Protein AF-U2FAZ0-F1 (afdb_monomer)

Foldseek 3Di:
DVVVLVPDPQFPCVVPVCLVVVLLVVLQPDDPDDPVVCVVDPPDGCSVVSVVCSVVDPSVVVVRVVGGPDPVDDPCVVVVVVPPPD

Secondary structure (DSSP, 8-state):
-HHHHHT-TTB--TT-HHHHHHHHHHHHTS----HHHHHHSTT---HHHHHHHHHT-HHHHHHHHHHBS-TT--HHHHTTGGGS--

Mean predicted aligned error: 10.46 Å

Solvent-accessible surface area (backbone atoms only — not comparable to full-atom values): 5466 Å² total; per-residue (Å²): 116,73,66,60,60,67,69,35,98,50,43,58,51,86,84,49,71,57,59,63,55,52,53,52,51,56,42,65,68,53,88,77,86,44,76,70,58,47,74,78,37,79,85,73,76,63,58,69,59,35,49,53,52,45,73,73,29,68,67,48,52,56,50,49,64,74,35,36,83,51,83,90,64,46,74,71,63,68,63,51,68,74,74,74,81,123

Structure (mmCIF, N/CA/C/O backbone):
data_AF-U2FAZ0-F1
#
_entry.id   AF-U2FAZ0-F1
#
loop_
_atom_site.group_PDB
_atom_site.id
_atom_site.type_symbol
_atom_site.label_atom_id
_atom_site.label_alt_id
_atom_site.label_comp_id
_atom_site.label_asym_id
_atom_site.label_entity_id
_atom_site.label_seq_id
_atom_site.pdbx_PDB_ins_code
_atom_site.Cartn_x
_atom_site.Cartn_y
_atom_site.Cartn_z
_atom_site.occupancy
_atom_site.B_iso_or_equiv
_atom_site.auth_seq_id
_atom_site.auth_comp_id
_atom_site.auth_asym_id
_atom_site.auth_atom_id
_atom_site.pdbx_PDB_model_num
ATOM 1 N N . MET A 1 1 ? 14.287 1.903 4.875 1.00 44.09 1 MET A N 1
ATOM 2 C CA . MET A 1 1 ? 13.815 0.987 3.807 1.00 44.09 1 MET A CA 1
ATOM 3 C C . MET A 1 1 ? 13.536 1.721 2.490 1.00 44.09 1 MET A C 1
ATOM 5 O O . MET A 1 1 ? 14.018 1.286 1.456 1.00 44.09 1 MET A O 1
ATOM 9 N N . THR A 1 2 ? 12.814 2.848 2.505 1.00 44.62 2 THR A N 1
ATOM 10 C CA . THR A 1 2 ? 12.437 3.634 1.307 1.00 44.62 2 THR A CA 1
ATOM 11 C C . THR A 1 2 ? 13.616 4.280 0.572 1.00 44.62 2 THR A C 1
ATOM 13 O O . THR A 1 2 ? 13.570 4.431 -0.646 1.00 44.62 2 THR A O 1
ATOM 16 N N . SER A 1 3 ? 14.686 4.631 1.291 1.00 42.91 3 SER A N 1
ATOM 17 C CA . SER A 1 3 ? 15.910 5.185 0.698 1.00 42.91 3 SER A CA 1
ATOM 18 C C . SER A 1 3 ? 16.614 4.194 -0.230 1.00 42.91 3 SER A C 1
ATOM 20 O O . SER A 1 3 ? 17.094 4.599 -1.278 1.00 42.91 3 SER A O 1
ATOM 22 N N . TYR A 1 4 ? 16.604 2.899 0.100 1.00 45.41 4 TYR A N 1
ATOM 23 C CA . TYR A 1 4 ? 17.332 1.876 -0.657 1.00 45.41 4 TYR A CA 1
ATOM 24 C C . TYR A 1 4 ? 16.710 1.591 -2.031 1.00 45.41 4 TYR A C 1
ATOM 26 O O . TYR A 1 4 ? 17.423 1.392 -3.009 1.00 45.41 4 TYR A O 1
ATOM 34 N N . VAL A 1 5 ? 15.374 1.629 -2.126 1.00 56.47 5 VAL A N 1
ATOM 35 C CA . VAL A 1 5 ? 14.666 1.524 -3.414 1.00 56.47 5 VAL A CA 1
ATOM 36 C C . VAL A 1 5 ? 14.955 2.748 -4.282 1.00 56.47 5 VAL A C 1
ATOM 38 O O . VAL A 1 5 ? 15.187 2.605 -5.478 1.00 56.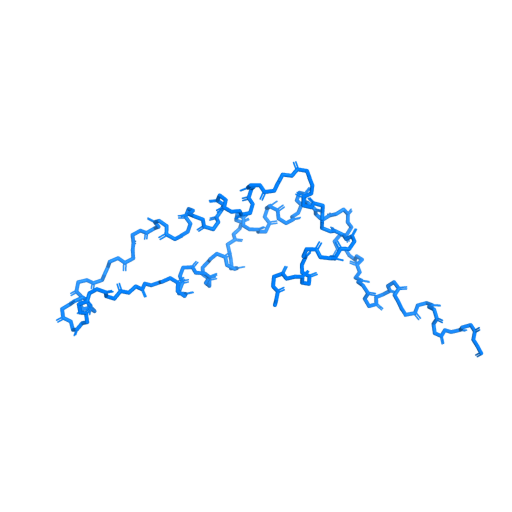47 5 VAL A O 1
ATOM 41 N N . ARG A 1 6 ? 15.003 3.942 -3.672 1.00 49.62 6 ARG A N 1
ATOM 42 C CA . ARG A 1 6 ? 15.289 5.203 -4.370 1.00 49.62 6 ARG A CA 1
ATOM 43 C C . ARG A 1 6 ? 16.712 5.263 -4.934 1.00 49.62 6 ARG A C 1
ATOM 45 O O . ARG A 1 6 ? 16.914 5.885 -5.964 1.00 49.62 6 ARG A O 1
ATOM 52 N N . THR A 1 7 ? 17.683 4.632 -4.278 1.00 48.41 7 THR A N 1
ATOM 53 C CA . THR A 1 7 ? 19.093 4.632 -4.706 1.00 48.41 7 THR A CA 1
ATOM 54 C C . THR A 1 7 ? 19.466 3.445 -5.595 1.00 48.41 7 THR A C 1
ATOM 56 O O . THR A 1 7 ? 20.642 3.270 -5.906 1.00 48.41 7 THR A O 1
ATOM 59 N N . SER A 1 8 ? 18.513 2.585 -5.974 1.00 54.56 8 SER A N 1
ATOM 60 C CA . SER A 1 8 ? 18.808 1.458 -6.859 1.00 54.56 8 S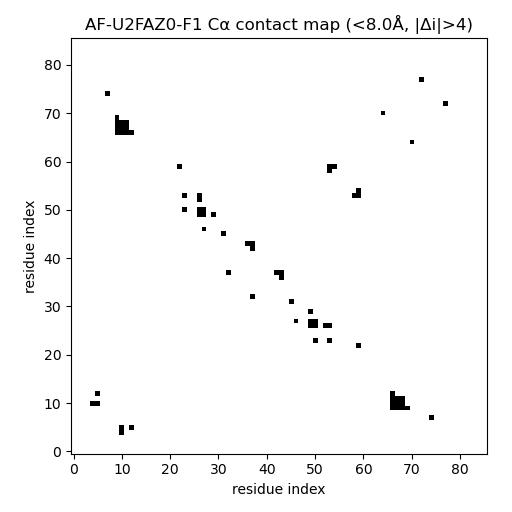ER A CA 1
ATOM 61 C C . SER A 1 8 ? 19.006 1.958 -8.296 1.00 54.56 8 SER A C 1
ATOM 63 O O . SER A 1 8 ? 18.081 2.552 -8.848 1.00 54.56 8 SER A O 1
ATOM 65 N N . PRO A 1 9 ? 20.137 1.651 -8.959 1.00 54.09 9 PRO A N 1
ATOM 66 C CA . PRO A 1 9 ? 20.412 2.102 -10.329 1.00 54.09 9 PRO A CA 1
ATOM 67 C C . PRO A 1 9 ? 19.472 1.491 -11.384 1.00 54.09 9 PRO A C 1
ATOM 69 O O . PRO A 1 9 ? 19.545 1.834 -12.558 1.00 54.09 9 PRO A O 1
ATOM 72 N N . HIS A 1 10 ? 18.591 0.574 -10.976 1.00 54.34 10 HIS A N 1
ATOM 73 C CA . HIS A 1 10 ? 17.636 -0.112 -11.845 1.00 54.34 10 HIS A CA 1
ATOM 74 C C . HIS A 1 10 ? 16.198 0.398 -11.689 1.00 54.34 10 HIS A C 1
ATOM 76 O O . HIS A 1 10 ? 15.312 -0.144 -12.346 1.00 54.34 10 HIS A O 1
ATOM 82 N N . PHE A 1 11 ? 15.948 1.372 -10.806 1.00 56.59 11 PHE A N 1
ATOM 83 C CA . PHE A 1 11 ? 14.613 1.899 -10.529 1.00 56.59 11 PHE A CA 1
ATOM 84 C C . PHE A 1 11 ? 14.550 3.382 -10.902 1.00 56.59 11 PHE A C 1
ATOM 86 O O . PHE A 1 11 ? 14.968 4.249 -10.138 1.00 56.59 11 PHE A O 1
ATOM 93 N N . ASP A 1 12 ? 14.035 3.663 -12.098 1.00 60.28 12 ASP A N 1
ATOM 94 C CA . ASP A 1 12 ? 13.929 5.025 -12.620 1.00 60.28 12 ASP A CA 1
ATOM 95 C C . ASP A 1 12 ? 12.693 5.742 -12.044 1.00 60.28 12 ASP A C 1
ATOM 97 O O . ASP A 1 12 ? 11.593 5.714 -12.602 1.00 60.28 12 ASP A O 1
ATOM 101 N N . LEU A 1 13 ? 12.879 6.351 -10.870 1.00 55.56 13 LEU A N 1
ATOM 102 C CA . LEU A 1 13 ? 11.890 7.208 -10.206 1.00 55.56 13 LEU A CA 1
ATOM 103 C C . LEU A 1 13 ? 11.725 8.573 -10.885 1.00 55.56 13 LEU A C 1
ATOM 105 O O . LEU A 1 13 ? 10.705 9.224 -10.654 1.00 55.56 13 LEU A O 1
ATOM 109 N N . GLU A 1 14 ? 12.690 9.013 -11.701 1.00 54.62 14 GLU A N 1
ATOM 110 C CA . GLU A 1 14 ? 12.644 10.333 -12.347 1.00 54.62 14 GLU A CA 1
ATOM 111 C C . GLU A 1 14 ? 11.557 10.394 -13.417 1.00 54.62 14 GLU A C 1
ATOM 113 O O . GLU A 1 14 ? 10.944 11.436 -13.646 1.00 54.62 14 GLU A O 1
ATOM 118 N N . ARG A 1 15 ? 11.238 9.245 -14.014 1.00 60.88 15 ARG A N 1
ATOM 119 C CA . ARG A 1 15 ? 10.237 9.150 -15.074 1.00 60.88 15 ARG A CA 1
ATOM 120 C C . ARG A 1 15 ? 8.797 9.378 -14.595 1.00 60.88 15 ARG A C 1
ATOM 122 O O . ARG A 1 15 ? 7.956 9.754 -15.411 1.00 60.88 15 ARG A O 1
ATOM 129 N N . ASN A 1 16 ? 8.485 9.136 -13.312 1.00 63.59 16 ASN A N 1
ATOM 130 C CA . ASN A 1 16 ? 7.210 9.527 -12.690 1.00 63.59 16 ASN A CA 1
ATOM 131 C C . ASN A 1 16 ? 7.265 9.443 -11.141 1.00 63.59 16 ASN A C 1
ATOM 133 O O . ASN A 1 16 ? 6.897 8.405 -10.571 1.00 63.59 16 ASN A O 1
ATOM 137 N N . PRO A 1 17 ? 7.667 10.517 -10.437 1.00 66.25 17 PRO A N 1
ATOM 138 C CA . PRO A 1 17 ? 7.800 10.502 -8.977 1.00 66.25 17 PRO A CA 1
ATOM 139 C C . PRO A 1 17 ? 6.461 10.297 -8.246 1.00 66.25 17 PRO A C 1
ATOM 141 O O . PRO A 1 17 ? 6.430 9.797 -7.118 1.00 66.25 17 PRO A O 1
ATOM 144 N N . ASP A 1 18 ? 5.342 10.619 -8.900 1.00 77.69 18 ASP A N 1
ATOM 145 C CA . ASP A 1 18 ? 4.009 10.587 -8.299 1.00 77.69 18 ASP A CA 1
ATOM 146 C C . ASP A 1 18 ? 3.290 9.248 -8.467 1.00 77.69 18 ASP A C 1
ATOM 148 O O . ASP A 1 18 ? 2.384 8.933 -7.692 1.00 77.69 18 ASP A O 1
ATOM 152 N N . ALA A 1 19 ? 3.698 8.414 -9.427 1.00 76.88 19 ALA A N 1
ATOM 153 C CA . ALA A 1 19 ? 3.038 7.139 -9.695 1.00 76.88 19 ALA A CA 1
ATOM 154 C C . ALA A 1 19 ? 3.058 6.213 -8.468 1.00 76.88 19 ALA A C 1
ATOM 156 O O . ALA A 1 19 ? 2.065 5.549 -8.171 1.00 76.88 19 ALA A O 1
ATOM 157 N N . GLY A 1 20 ? 4.173 6.168 -7.730 1.00 80.06 20 GLY A N 1
ATOM 158 C CA . GLY A 1 20 ? 4.276 5.375 -6.499 1.00 80.06 20 GLY A CA 1
ATOM 159 C C . GLY A 1 20 ? 3.354 5.903 -5.398 1.00 80.06 20 GLY A C 1
ATOM 160 O O . GLY A 1 20 ? 2.610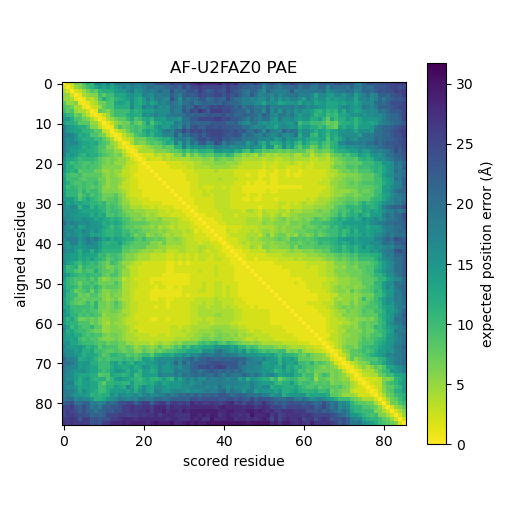 5.141 -4.781 1.00 80.06 20 GLY A O 1
ATOM 161 N N . LYS A 1 21 ? 3.339 7.227 -5.203 1.00 85.62 21 LYS A N 1
ATOM 162 C CA . LYS A 1 21 ? 2.498 7.897 -4.201 1.00 85.62 21 LYS A CA 1
ATOM 163 C C . LYS A 1 21 ? 1.007 7.731 -4.507 1.00 85.62 21 LYS A C 1
ATOM 165 O O . LYS A 1 21 ? 0.221 7.452 -3.607 1.00 85.62 21 LYS A O 1
ATOM 170 N N . SER A 1 22 ? 0.627 7.839 -5.778 1.00 90.75 22 SER A N 1
ATOM 171 C CA . SER A 1 22 ? -0.747 7.636 -6.242 1.00 90.75 22 SER A CA 1
ATOM 172 C C . SER A 1 22 ? -1.233 6.206 -5.983 1.00 90.75 22 SER A C 1
ATOM 174 O O . SER A 1 22 ? -2.336 6.013 -5.470 1.00 90.75 22 SER A O 1
ATOM 176 N N . LEU A 1 23 ? -0.399 5.191 -6.250 1.00 91.56 23 LEU A N 1
ATOM 177 C CA . LEU A 1 23 ? -0.760 3.799 -5.975 1.00 91.56 23 LEU A CA 1
ATOM 178 C C . LEU A 1 23 ? -0.964 3.548 -4.472 1.00 91.56 23 LEU A C 1
ATOM 180 O O . LEU A 1 23 ? -1.983 2.970 -4.097 1.00 91.56 23 LEU A O 1
ATOM 184 N N . VAL A 1 24 ? -0.062 4.046 -3.621 1.00 92.31 24 VAL A N 1
ATOM 185 C CA . VAL A 1 24 ? -0.197 3.948 -2.157 1.00 92.31 24 VAL A CA 1
ATOM 186 C C . VAL A 1 24 ? -1.489 4.613 -1.678 1.00 92.31 24 VAL A C 1
ATOM 188 O O . VAL A 1 24 ? -2.267 3.991 -0.957 1.00 92.31 24 VAL A O 1
ATOM 191 N N . ASN A 1 25 ? -1.766 5.840 -2.127 1.00 94.81 25 ASN A N 1
ATOM 192 C CA . ASN A 1 25 ? -2.969 6.574 -1.730 1.00 94.81 25 ASN A CA 1
ATOM 193 C C . ASN A 1 25 ? -4.258 5.828 -2.105 1.00 94.81 25 ASN A C 1
ATOM 195 O O . ASN A 1 25 ? -5.200 5.813 -1.315 1.00 94.81 25 ASN A O 1
ATOM 199 N N . ARG A 1 26 ? -4.299 5.161 -3.267 1.00 95.69 26 ARG A N 1
ATOM 200 C CA . ARG A 1 26 ? -5.458 4.345 -3.666 1.00 95.69 26 ARG A CA 1
ATOM 201 C C . ARG A 1 26 ? -5.701 3.164 -2.731 1.00 95.69 26 ARG A C 1
ATOM 203 O O . ARG A 1 26 ? -6.853 2.883 -2.420 1.00 95.69 26 ARG A O 1
ATOM 210 N N . PHE A 1 27 ? -4.648 2.483 -2.279 1.00 96.50 27 PHE A N 1
ATOM 211 C CA . PHE A 1 27 ? -4.790 1.376 -1.327 1.00 96.50 27 PHE A CA 1
ATOM 212 C C . PHE A 1 27 ? -5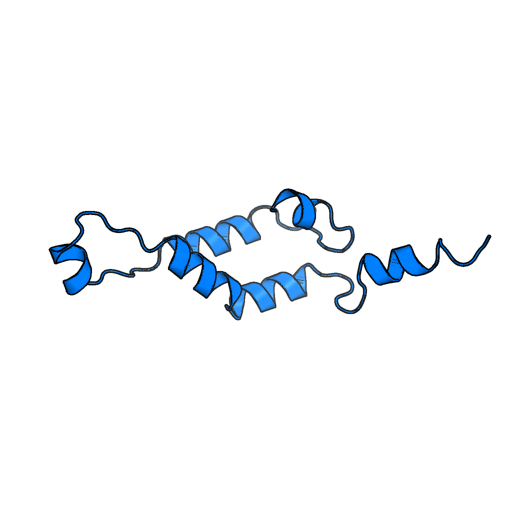.201 1.876 0.059 1.00 96.50 27 PHE A C 1
ATOM 214 O O . PHE A 1 27 ? -6.108 1.306 0.662 1.00 96.50 27 PHE A O 1
ATOM 221 N N . LEU A 1 28 ? -4.619 2.984 0.528 1.00 95.81 28 LEU A N 1
ATOM 222 C CA . LEU A 1 28 ? -5.002 3.604 1.800 1.00 95.81 28 LEU A CA 1
ATOM 223 C C . LEU A 1 28 ? -6.467 4.069 1.814 1.00 95.81 28 LEU A C 1
ATOM 225 O O . LEU A 1 28 ? -7.131 3.948 2.844 1.00 95.81 28 LEU A O 1
ATOM 229 N N . ALA A 1 29 ? -6.995 4.522 0.674 1.00 96.50 29 ALA A N 1
ATOM 230 C CA . ALA A 1 29 ? -8.381 4.963 0.528 1.00 96.50 29 ALA A CA 1
ATOM 231 C C . ALA A 1 29 ? -9.420 3.825 0.468 1.00 96.50 29 ALA A C 1
ATOM 233 O O . ALA A 1 29 ? -10.615 4.112 0.491 1.00 96.50 29 ALA A O 1
ATOM 234 N N . ARG A 1 30 ? -9.011 2.548 0.390 1.00 96.25 30 ARG A N 1
ATOM 235 C CA . ARG A 1 30 ? -9.967 1.429 0.339 1.00 96.25 30 ARG A CA 1
ATOM 236 C C . ARG A 1 30 ? -10.784 1.329 1.629 1.00 96.25 30 ARG A C 1
ATOM 238 O O . ARG A 1 30 ? -10.249 1.514 2.726 1.00 96.25 30 ARG A O 1
ATOM 245 N N . ASP A 1 31 ? -12.062 0.989 1.494 1.00 93.81 31 ASP A N 1
ATOM 246 C CA . ASP A 1 31 ? -12.941 0.763 2.639 1.00 93.81 31 ASP A CA 1
ATOM 247 C C . ASP A 1 31 ? -12.699 -0.641 3.217 1.00 93.81 31 ASP A C 1
ATOM 249 O O . ASP A 1 31 ? -12.932 -1.644 2.549 1.00 93.81 31 ASP A O 1
ATOM 253 N N . TYR A 1 32 ? -12.133 -0.690 4.425 1.00 93.56 32 TYR A N 1
ATOM 254 C CA . TYR A 1 32 ? -11.831 -1.916 5.183 1.00 93.56 32 TYR A CA 1
ATOM 255 C C . TYR A 1 32 ? -12.675 -1.963 6.460 1.00 93.56 32 TYR A C 1
ATOM 257 O O . TYR A 1 32 ? -12.293 -2.614 7.433 1.00 93.56 32 TYR A O 1
ATOM 265 N N . ARG A 1 33 ? -13.788 -1.217 6.492 1.00 90.69 33 ARG A N 1
ATOM 266 C CA . ARG A 1 33 ? -14.673 -1.190 7.649 1.00 90.69 33 ARG A CA 1
ATOM 267 C C . ARG A 1 33 ? -15.102 -2.595 8.025 1.00 90.69 33 ARG A C 1
ATOM 269 O O . ARG A 1 33 ? -15.499 -3.399 7.181 1.00 90.69 33 ARG A O 1
ATOM 276 N N . ASN A 1 34 ? -15.022 -2.869 9.317 1.00 89.06 34 ASN A N 1
ATOM 277 C CA . ASN A 1 34 ? -15.436 -4.134 9.889 1.00 89.06 34 ASN A CA 1
ATOM 278 C C . ASN A 1 34 ? -16.307 -3.825 11.111 1.00 89.06 34 ASN A C 1
ATOM 280 O O . ASN A 1 34 ? -15.756 -3.472 12.157 1.00 89.06 34 ASN A O 1
ATOM 284 N N . PRO A 1 35 ? -17.642 -3.975 11.003 1.00 89.06 35 PRO A N 1
ATOM 285 C CA . PRO A 1 35 ? -18.574 -3.626 12.074 1.00 89.06 35 PRO A CA 1
ATOM 286 C C . PRO A 1 35 ? -18.277 -4.326 13.402 1.00 89.06 35 PRO A C 1
ATOM 288 O O . PRO A 1 35 ? -18.515 -3.757 14.462 1.00 89.06 35 PRO A O 1
ATOM 291 N N . VAL A 1 36 ? -17.729 -5.544 13.348 1.00 92.25 36 VAL A N 1
ATOM 292 C CA . VAL A 1 36 ? -17.366 -6.311 14.544 1.00 92.25 36 VAL A CA 1
ATOM 293 C C . VAL A 1 36 ? -16.182 -5.646 15.242 1.00 92.25 36 VAL A C 1
ATOM 295 O O . VAL A 1 36 ? -16.284 -5.263 16.403 1.00 92.25 36 VAL A O 1
ATOM 298 N N . VAL A 1 37 ? -15.090 -5.405 14.514 1.00 90.25 37 VAL A N 1
ATOM 299 C CA . VAL A 1 37 ? -13.869 -4.813 15.088 1.00 90.25 37 VAL A CA 1
ATOM 300 C C . VAL A 1 37 ? -14.096 -3.362 15.515 1.00 90.25 37 VAL A C 1
ATOM 302 O O . VAL A 1 37 ? -13.572 -2.937 16.538 1.00 90.25 37 VAL A O 1
ATOM 305 N N . GLU A 1 38 ? -14.900 -2.595 14.780 1.00 88.56 38 GLU A N 1
ATOM 306 C CA . GLU A 1 38 ? -15.224 -1.204 15.126 1.00 88.56 38 GLU A CA 1
ATOM 307 C C . GLU A 1 38 ? -16.070 -1.077 16.396 1.00 88.56 38 GLU A C 1
ATOM 309 O O . GLU A 1 38 ? -15.970 -0.066 17.096 1.00 88.56 38 GLU A O 1
ATOM 314 N N . SER A 1 39 ? -16.879 -2.097 16.712 1.00 89.69 39 SER A N 1
ATOM 315 C CA . SER A 1 39 ? -17.622 -2.147 17.975 1.00 89.69 39 SER A CA 1
ATOM 316 C C . SER A 1 39 ? -16.704 -2.344 19.188 1.00 89.69 39 SER A C 1
ATOM 318 O O . SER A 1 39 ? -17.006 -1.844 20.271 1.00 89.69 39 SER A O 1
ATOM 320 N N . GLU A 1 40 ? -15.557 -2.998 18.989 1.00 93.19 40 GLU A N 1
ATOM 321 C CA . GLU A 1 40 ? -14.559 -3.271 20.028 1.00 93.19 40 GLU A CA 1
ATOM 322 C C . GLU A 1 40 ? -13.496 -2.165 20.118 1.00 93.19 40 GLU A C 1
ATOM 324 O O . GLU A 1 40 ? -13.077 -1.776 21.209 1.00 93.19 40 GLU A O 1
ATOM 329 N N . ILE A 1 41 ? -13.067 -1.628 18.971 1.00 92.00 41 ILE A N 1
ATOM 330 C CA . ILE A 1 41 ? -11.976 -0.659 18.851 1.00 92.00 41 ILE A CA 1
ATOM 331 C C . ILE A 1 41 ? -12.439 0.534 18.015 1.00 92.00 41 ILE A C 1
ATOM 333 O O . ILE A 1 41 ? -12.421 0.530 16.779 1.00 92.00 41 ILE A O 1
ATOM 337 N N . LYS A 1 42 ? -12.796 1.618 18.706 1.00 88.62 42 LYS A N 1
ATOM 338 C CA . LYS A 1 42 ? -13.169 2.877 18.054 1.00 88.62 42 LYS A CA 1
ATOM 339 C C . LYS A 1 42 ? -11.991 3.454 17.271 1.00 88.62 42 LYS A C 1
ATOM 341 O O . LYS A 1 42 ? -10.901 3.631 17.809 1.00 88.62 42 LYS A O 1
ATOM 346 N N . GLY A 1 43 ? -12.238 3.809 16.011 1.00 87.25 43 GLY A N 1
ATOM 347 C CA . GLY A 1 43 ? -11.242 4.458 15.156 1.00 87.25 43 GLY A CA 1
ATOM 348 C C . GLY A 1 43 ? -10.114 3.537 14.682 1.00 87.25 43 GLY A C 1
ATOM 349 O O . GLY A 1 43 ? -9.061 4.041 14.290 1.00 87.25 43 GLY A O 1
ATOM 350 N N . VAL A 1 44 ? -10.312 2.211 14.713 1.00 92.75 44 VAL A N 1
ATOM 351 C CA . VAL A 1 44 ? -9.350 1.245 14.168 1.00 92.75 44 VAL A CA 1
ATOM 352 C C . VAL A 1 44 ? -8.987 1.588 12.717 1.00 92.75 44 VAL A C 1
ATOM 354 O O . VAL A 1 44 ? -9.841 1.917 11.891 1.00 92.75 44 VAL A O 1
ATOM 357 N N . ARG A 1 45 ? -7.690 1.528 12.398 1.00 92.69 45 ARG A N 1
ATOM 358 C CA . ARG A 1 45 ? -7.163 1.746 11.046 1.00 92.69 45 ARG A CA 1
ATOM 359 C C . ARG A 1 45 ? -6.516 0.467 10.544 1.00 92.69 45 ARG A C 1
ATOM 361 O O . ARG A 1 45 ? -5.675 -0.116 11.219 1.00 92.69 45 ARG A O 1
ATOM 368 N N . PHE A 1 46 ? -6.837 0.092 9.312 1.00 95.50 46 PHE A N 1
ATOM 369 C CA . PHE A 1 46 ? -6.275 -1.086 8.645 1.00 95.50 46 PHE A CA 1
ATOM 370 C C . PHE A 1 46 ? -5.106 -0.736 7.711 1.00 95.50 46 PHE A C 1
ATOM 372 O O . PHE A 1 46 ? -4.857 -1.440 6.738 1.00 95.50 46 PHE A O 1
ATOM 379 N N . ASP A 1 47 ? -4.381 0.355 7.977 1.00 95.12 47 ASP A N 1
ATOM 380 C CA . ASP A 1 47 ? -3.330 0.859 7.077 1.00 95.12 47 ASP A CA 1
ATOM 381 C C . ASP A 1 47 ? -2.219 -0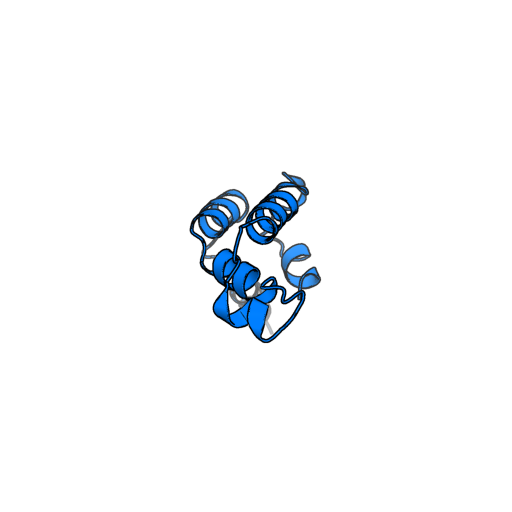.171 6.838 1.00 95.12 47 ASP A C 1
ATOM 383 O O . ASP A 1 47 ? -1.760 -0.331 5.710 1.00 95.12 47 ASP A O 1
ATOM 387 N N . PHE A 1 48 ? -1.820 -0.916 7.874 1.00 94.25 48 PHE A N 1
ATOM 388 C CA . PHE A 1 48 ? -0.812 -1.968 7.730 1.00 94.25 48 PHE A CA 1
ATOM 389 C C . PHE A 1 48 ? -1.291 -3.109 6.824 1.00 94.25 48 PHE A C 1
ATOM 391 O O . PHE A 1 48 ? -0.569 -3.509 5.914 1.00 94.25 48 PHE A O 1
ATOM 398 N N . LEU A 1 49 ? -2.528 -3.576 7.013 1.00 96.00 49 LEU A N 1
ATOM 399 C CA . LEU A 1 49 ? -3.127 -4.606 6.163 1.00 96.00 49 LEU A CA 1
ATOM 400 C C . LEU A 1 49 ? -3.236 -4.129 4.706 1.00 96.00 49 LEU A C 1
ATOM 402 O O . LEU A 1 49 ? -2.819 -4.835 3.795 1.00 96.00 49 LEU A O 1
ATOM 406 N N . LYS A 1 50 ? -3.674 -2.885 4.484 1.00 96.81 50 LYS A N 1
ATOM 407 C CA . LYS A 1 50 ? -3.730 -2.274 3.146 1.00 96.81 50 LYS A CA 1
ATOM 408 C C . LYS A 1 50 ? -2.352 -2.198 2.479 1.00 96.81 50 LYS A C 1
ATOM 410 O O . LYS A 1 50 ? -2.247 -2.362 1.265 1.00 96.81 50 LYS A O 1
ATOM 415 N N . CYS A 1 51 ? -1.290 -1.966 3.252 1.00 95.31 51 CYS A N 1
ATOM 416 C CA . CYS A 1 51 ? 0.086 -2.002 2.752 1.00 95.31 51 CYS A CA 1
ATOM 417 C C . CYS A 1 51 ? 0.545 -3.422 2.381 1.00 95.31 51 CYS A C 1
ATOM 419 O O . CYS A 1 51 ? 1.271 -3.574 1.398 1.00 95.31 51 CYS A O 1
ATOM 421 N N . LEU A 1 52 ? 0.120 -4.453 3.120 1.00 97.00 52 LEU A N 1
ATOM 422 C CA . LEU A 1 52 ? 0.375 -5.851 2.752 1.00 97.00 52 LEU A CA 1
ATOM 423 C C . LEU A 1 52 ? -0.362 -6.221 1.460 1.00 97.00 52 LEU A C 1
ATOM 425 O O . LEU A 1 52 ? 0.237 -6.795 0.552 1.00 97.00 52 LEU A O 1
ATOM 429 N N . ASP A 1 53 ? -1.618 -5.802 1.324 1.00 96.69 53 ASP A N 1
ATOM 430 C CA . ASP A 1 53 ? -2.389 -6.022 0.099 1.00 96.69 53 ASP A CA 1
ATOM 431 C C . ASP A 1 53 ? -1.758 -5.314 -1.103 1.00 96.69 53 ASP A C 1
ATOM 433 O O . ASP A 1 53 ? -1.688 -5.879 -2.194 1.00 96.69 53 ASP A O 1
ATOM 437 N N . LEU A 1 54 ? -1.239 -4.097 -0.906 1.00 95.69 54 LEU A N 1
ATOM 438 C CA . LEU A 1 54 ? -0.460 -3.390 -1.922 1.00 95.69 54 LEU A CA 1
ATOM 439 C C . LEU A 1 54 ? 0.793 -4.177 -2.316 1.00 95.69 54 LEU A C 1
ATOM 441 O O . LEU A 1 54 ? 1.070 -4.318 -3.508 1.00 95.69 54 LEU A O 1
ATOM 445 N N . TYR A 1 55 ? 1.546 -4.687 -1.341 1.00 93.06 55 TYR A N 1
ATOM 446 C CA . TYR A 1 55 ? 2.779 -5.435 -1.584 1.00 93.06 55 TYR A CA 1
ATOM 447 C C . TYR A 1 55 ? 2.546 -6.683 -2.450 1.00 93.06 55 TYR A C 1
ATOM 449 O O . TYR A 1 55 ? 3.370 -7.001 -3.305 1.00 93.06 55 TYR A O 1
ATOM 457 N N . HIS A 1 56 ? 1.397 -7.340 -2.286 1.00 95.06 56 HIS A N 1
ATOM 458 C CA . HIS A 1 56 ? 1.001 -8.514 -3.070 1.00 95.06 56 HIS A CA 1
ATOM 459 C C . HIS A 1 56 ? 0.160 -8.189 -4.319 1.00 95.06 56 HIS A C 1
ATOM 461 O O . HIS A 1 56 ? -0.297 -9.099 -5.014 1.00 95.06 56 HIS A O 1
ATOM 467 N N . SER A 1 57 ? -0.056 -6.909 -4.626 1.00 95.62 57 SER A N 1
ATOM 468 C CA . SER A 1 57 ? -0.947 -6.490 -5.709 1.00 95.62 57 SER A CA 1
ATOM 469 C C . SER A 1 57 ? -0.339 -6.666 -7.105 1.00 95.62 57 SER A C 1
ATOM 471 O O . SER A 1 57 ? 0.856 -6.455 -7.335 1.00 95.62 57 SER A O 1
ATOM 473 N N . ARG A 1 58 ? -1.194 -6.986 -8.084 1.00 94.38 58 ARG A N 1
ATOM 474 C CA . ARG A 1 58 ? -0.802 -7.037 -9.504 1.00 94.38 58 ARG A CA 1
ATOM 475 C C . ARG A 1 58 ? -0.518 -5.641 -10.053 1.00 94.38 58 ARG A C 1
ATOM 477 O O . ARG A 1 58 ? 0.274 -5.487 -10.975 1.00 94.38 58 ARG A O 1
ATOM 484 N N . GLU A 1 59 ? -1.158 -4.625 -9.487 1.00 91.62 59 GLU A N 1
ATOM 485 C CA . GLU A 1 59 ? -0.968 -3.220 -9.824 1.00 91.62 59 GLU A CA 1
ATOM 486 C C . GLU A 1 59 ? 0.455 -2.760 -9.496 1.00 91.62 59 GLU A C 1
ATOM 488 O O . GLU A 1 59 ? 1.080 -2.089 -10.321 1.00 91.62 59 GLU A O 1
ATOM 493 N N . LEU A 1 60 ? 0.987 -3.160 -8.334 1.00 90.44 60 LEU A N 1
ATOM 494 C CA . LEU A 1 60 ? 2.376 -2.895 -7.970 1.00 90.44 60 LEU A CA 1
ATOM 495 C C . LEU A 1 60 ? 3.344 -3.649 -8.890 1.00 90.44 60 LEU A C 1
ATOM 497 O O . LEU A 1 60 ? 4.285 -3.040 -9.391 1.00 90.44 60 LEU A O 1
ATOM 501 N N . ASP A 1 61 ? 3.095 -4.931 -9.173 1.00 88.25 61 ASP A N 1
ATOM 502 C CA . ASP A 1 61 ? 3.916 -5.724 -10.104 1.00 88.25 61 ASP A CA 1
ATOM 503 C C . ASP A 1 61 ? 3.969 -5.097 -11.510 1.00 88.25 61 ASP A C 1
ATOM 505 O O . ASP A 1 61 ? 5.046 -4.893 -12.078 1.00 88.25 61 ASP A O 1
ATOM 509 N N . ALA A 1 62 ? 2.815 -4.702 -12.052 1.00 88.56 62 ALA A N 1
ATOM 510 C CA . ALA A 1 62 ? 2.726 -4.025 -13.340 1.00 88.56 62 ALA A CA 1
ATOM 511 C C . ALA A 1 62 ? 3.475 -2.687 -13.335 1.00 88.56 62 ALA A C 1
ATOM 513 O O . ALA A 1 62 ? 4.140 -2.342 -14.313 1.00 88.56 62 ALA A O 1
ATOM 514 N N . GLN A 1 63 ? 3.393 -1.933 -12.237 1.00 85.06 63 GLN A N 1
ATOM 515 C CA . GLN A 1 63 ? 4.116 -0.679 -12.099 1.00 85.06 63 GLN A CA 1
ATOM 516 C C . GLN A 1 63 ? 5.630 -0.914 -12.055 1.00 85.06 63 GLN A C 1
ATOM 518 O O . GLN A 1 63 ? 6.355 -0.301 -12.833 1.00 85.06 63 GLN A O 1
ATOM 523 N N . VAL A 1 64 ? 6.111 -1.844 -11.227 1.00 81.69 64 VAL A N 1
ATOM 524 C CA . VAL A 1 64 ? 7.537 -2.192 -11.117 1.00 81.69 64 VAL A CA 1
ATOM 525 C C . VAL A 1 64 ? 8.104 -2.620 -12.474 1.00 81.69 64 VAL A C 1
ATOM 527 O O . VAL A 1 64 ? 9.144 -2.112 -12.883 1.00 81.69 64 VAL A O 1
ATOM 530 N N . LYS A 1 65 ? 7.391 -3.453 -13.240 1.00 81.88 65 LYS A N 1
ATOM 531 C CA . LYS A 1 65 ? 7.815 -3.878 -14.588 1.00 81.88 65 LYS A CA 1
ATOM 532 C C . LYS A 1 65 ? 7.994 -2.729 -15.587 1.00 81.88 65 LYS A C 1
ATOM 534 O O . LYS A 1 65 ? 8.764 -2.876 -16.529 1.00 81.88 65 LYS A O 1
ATOM 539 N N . ARG A 1 66 ? 7.314 -1.591 -15.402 1.00 78.88 66 ARG A N 1
ATOM 540 C CA . ARG A 1 66 ? 7.466 -0.402 -16.266 1.00 78.88 66 ARG A CA 1
ATOM 541 C C . ARG A 1 66 ? 8.699 0.438 -15.932 1.00 78.88 66 ARG A C 1
ATOM 543 O O . ARG A 1 66 ? 9.149 1.184 -16.797 1.00 78.88 66 ARG A O 1
ATOM 550 N N . PHE A 1 67 ? 9.205 0.342 -14.702 1.00 72.44 67 PHE A N 1
ATOM 551 C CA . PHE A 1 67 ? 10.314 1.165 -14.201 1.00 72.44 67 PHE A CA 1
ATOM 552 C C . PHE A 1 67 ? 11.609 0.377 -13.974 1.00 72.44 67 PHE A C 1
ATOM 554 O O . PHE A 1 67 ? 12.665 0.982 -13.810 1.00 72.44 67 PHE A O 1
ATOM 561 N N . VAL A 1 68 ? 11.551 -0.958 -13.986 1.00 68.38 68 VAL A N 1
ATOM 562 C CA . VAL A 1 68 ? 12.733 -1.815 -13.877 1.00 68.38 68 VAL A CA 1
ATOM 563 C C . VAL A 1 68 ? 13.302 -2.096 -15.265 1.00 68.38 68 VAL A C 1
ATOM 565 O O . VAL A 1 68 ? 12.792 -2.932 -16.007 1.00 68.38 68 VAL A O 1
ATOM 568 N N . ILE A 1 69 ? 14.394 -1.402 -15.594 1.00 66.50 69 ILE A N 1
ATOM 569 C CA . ILE A 1 69 ? 15.068 -1.464 -16.904 1.00 66.50 69 ILE A CA 1
ATOM 570 C C . ILE A 1 69 ? 15.652 -2.862 -17.178 1.00 66.50 69 ILE A C 1
ATOM 572 O O . ILE A 1 69 ? 15.700 -3.303 -18.325 1.00 66.50 69 ILE A O 1
ATOM 576 N N . ASN A 1 70 ? 16.081 -3.588 -16.137 1.00 65.50 70 ASN A N 1
ATOM 577 C CA . ASN A 1 70 ? 16.610 -4.945 -16.285 1.00 65.50 70 ASN A CA 1
ATOM 578 C C . ASN A 1 70 ? 16.264 -5.843 -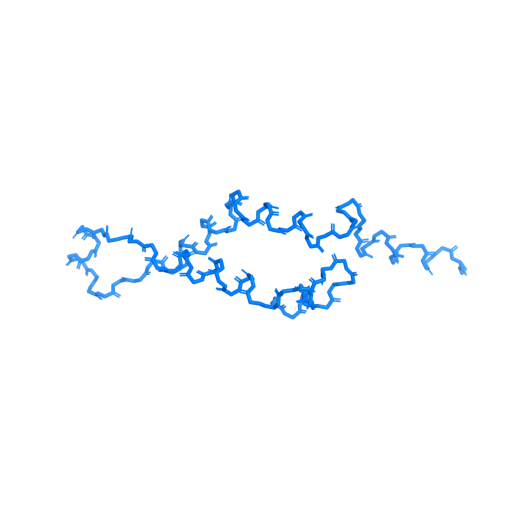15.076 1.00 65.50 70 ASN A C 1
ATOM 580 O O . ASN A 1 70 ? 17.040 -5.928 -14.125 1.00 65.50 70 ASN A O 1
ATOM 584 N N . PRO A 1 71 ? 15.109 -6.532 -15.082 1.00 63.22 71 PRO A N 1
ATOM 585 C CA . PRO A 1 71 ? 14.573 -7.215 -13.898 1.00 63.22 71 PRO A CA 1
ATOM 586 C C . PRO A 1 71 ? 15.344 -8.468 -13.472 1.00 63.22 71 PRO A C 1
ATOM 588 O O . PRO A 1 71 ? 15.182 -8.934 -12.348 1.00 63.22 71 PRO A O 1
ATOM 591 N N . LYS A 1 72 ? 16.188 -9.024 -14.349 1.00 67.88 72 LYS A N 1
ATOM 592 C CA . LYS A 1 72 ? 17.045 -10.181 -14.033 1.00 67.88 72 LYS A CA 1
ATOM 593 C C . LYS A 1 72 ? 18.407 -9.774 -13.471 1.00 67.88 72 LYS A C 1
ATOM 595 O O . LYS A 1 72 ? 19.161 -10.628 -13.006 1.00 67.88 72 LYS A O 1
ATOM 600 N N . ARG A 1 73 ? 18.735 -8.484 -13.526 1.00 67.44 73 ARG A N 1
ATOM 601 C CA . ARG A 1 73 ? 19.990 -7.932 -13.030 1.00 67.44 73 ARG A CA 1
ATOM 602 C C . ARG A 1 73 ? 19.784 -7.493 -11.586 1.00 67.44 73 ARG A C 1
ATOM 604 O O . ARG A 1 73 ? 18.785 -6.865 -11.253 1.00 67.44 73 ARG A O 1
ATOM 611 N N . SER A 1 74 ? 20.700 -7.878 -10.705 1.00 68.31 74 SER A N 1
ATOM 612 C CA . SER A 1 74 ? 20.641 -7.495 -9.296 1.00 68.31 74 SER A CA 1
ATOM 613 C C . SER A 1 74 ? 21.938 -6.818 -8.896 1.00 68.31 74 SER A C 1
ATOM 615 O O . SER A 1 74 ? 23.007 -7.196 -9.369 1.00 68.31 74 SER A O 1
ATOM 617 N N . TYR A 1 75 ? 21.852 -5.881 -7.952 1.00 64.44 75 TYR A N 1
ATOM 618 C CA . TYR A 1 75 ? 23.015 -5.208 -7.370 1.00 64.44 75 TYR A CA 1
ATOM 619 C C . TYR A 1 75 ? 24.108 -6.195 -6.913 1.00 64.44 75 TYR A C 1
ATOM 621 O O . TYR A 1 75 ? 25.297 -5.961 -7.101 1.00 64.44 75 TYR 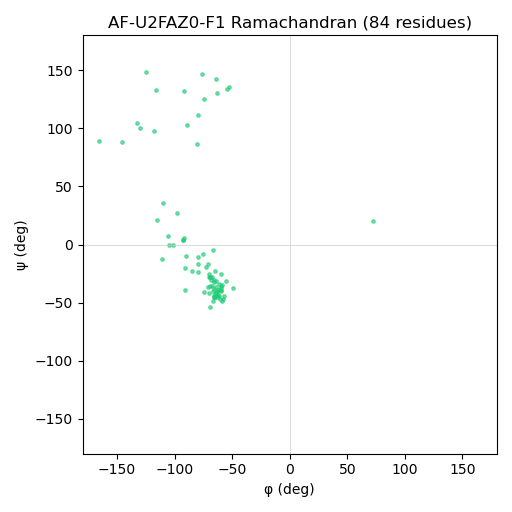A O 1
ATOM 629 N N . ARG A 1 76 ? 23.711 -7.353 -6.361 1.00 66.12 76 ARG A N 1
ATOM 630 C CA . ARG A 1 76 ? 24.650 -8.405 -5.934 1.00 66.12 76 ARG A CA 1
ATOM 631 C C . ARG A 1 76 ? 25.365 -9.089 -7.098 1.00 66.12 76 ARG A C 1
ATOM 633 O O . ARG A 1 76 ? 26.467 -9.579 -6.893 1.00 66.12 76 ARG A O 1
ATOM 640 N N . LEU A 1 77 ? 24.743 -9.189 -8.273 1.00 68.31 77 LEU A N 1
ATOM 641 C CA . LEU A 1 77 ? 25.394 -9.740 -9.464 1.00 68.31 77 LEU A CA 1
ATOM 642 C C . LEU A 1 77 ? 26.392 -8.736 -10.047 1.00 68.31 77 LEU A C 1
ATOM 644 O O . LEU A 1 77 ? 27.504 -9.133 -10.375 1.00 68.31 77 LEU A O 1
ATOM 648 N N . ASP A 1 78 ? 26.033 -7.454 -10.081 1.00 65.75 78 ASP A N 1
ATOM 649 C CA . ASP A 1 78 ? 26.905 -6.388 -10.593 1.00 65.75 78 ASP A CA 1
ATOM 650 C C . ASP A 1 78 ? 28.153 -6.172 -9.739 1.00 65.75 78 ASP A C 1
ATOM 652 O O . ASP A 1 78 ? 29.252 -5.999 -10.261 1.00 65.75 78 ASP A O 1
ATOM 656 N N . ASN A 1 79 ? 28.008 -6.276 -8.419 1.00 65.31 79 ASN A N 1
ATOM 657 C CA . ASN A 1 79 ? 29.119 -6.089 -7.488 1.00 65.31 79 ASN A CA 1
ATOM 658 C C . ASN A 1 79 ? 29.859 -7.389 -7.140 1.00 65.31 79 ASN A C 1
ATOM 660 O O . ASN A 1 79 ? 30.745 -7.384 -6.292 1.00 65.31 79 ASN A O 1
ATOM 664 N N . ARG A 1 80 ? 29.515 -8.520 -7.773 1.00 63.62 80 ARG A N 1
ATOM 665 C CA . ARG A 1 80 ? 30.268 -9.783 -7.636 1.00 63.62 80 ARG A CA 1
ATOM 666 C C . ARG A 1 80 ? 31.460 -9.870 -8.587 1.00 63.62 80 ARG A C 1
ATOM 668 O O . ARG A 1 80 ? 32.378 -10.641 -8.322 1.00 63.62 80 ARG A O 1
ATOM 675 N N . SER A 1 81 ? 31.453 -9.121 -9.688 1.00 55.91 81 SER A N 1
ATOM 676 C CA . SER A 1 81 ? 32.547 -9.111 -10.668 1.00 55.91 81 SER A CA 1
ATOM 677 C C . SER A 1 81 ? 33.744 -8.254 -10.255 1.00 55.91 81 SER A C 1
ATOM 679 O O . SER A 1 81 ? 34.823 -8.450 -10.800 1.00 55.91 81 SER A O 1
ATOM 681 N N . SER A 1 82 ? 33.600 -7.350 -9.281 1.00 55.41 82 SER A N 1
ATOM 682 C CA . SER A 1 82 ? 34.712 -6.521 -8.789 1.00 55.41 82 SER A CA 1
ATOM 683 C C . SER A 1 82 ? 35.643 -7.241 -7.806 1.00 55.41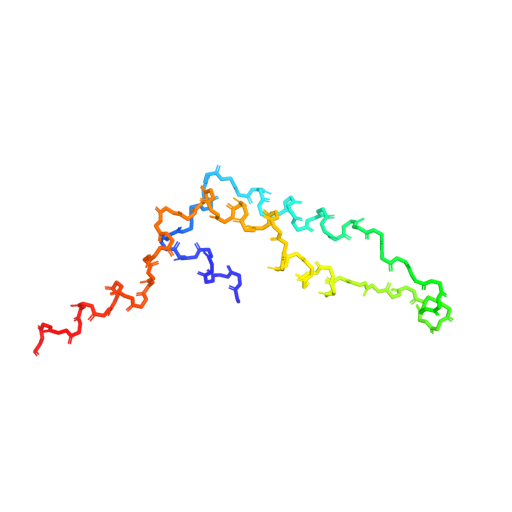 82 SER A C 1
ATOM 685 O O . SER A 1 82 ? 36.701 -6.712 -7.491 1.00 55.41 82 SER A O 1
ATOM 687 N N . ASP A 1 83 ? 35.267 -8.431 -7.326 1.00 52.50 83 ASP A N 1
ATOM 688 C CA . ASP A 1 83 ? 35.980 -9.152 -6.256 1.00 52.50 83 ASP A CA 1
ATOM 689 C C . ASP A 1 83 ? 36.871 -10.301 -6.777 1.00 52.50 83 ASP A C 1
ATOM 691 O O . ASP A 1 83 ? 37.517 -10.997 -6.004 1.00 52.50 83 ASP A O 1
ATOM 695 N N . ARG A 1 84 ? 36.912 -10.535 -8.100 1.00 52.75 84 ARG A N 1
ATOM 696 C CA . ARG A 1 84 ? 37.730 -11.602 -8.726 1.00 52.75 84 ARG A CA 1
ATOM 697 C C . ARG A 1 84 ? 38.985 -11.111 -9.453 1.00 52.75 84 ARG A C 1
ATOM 699 O O . ARG A 1 84 ? 39.644 -11.916 -10.102 1.00 52.75 84 ARG A O 1
ATOM 706 N N . SER A 1 85 ? 39.318 -9.827 -9.351 1.00 50.59 85 SER A N 1
ATOM 707 C CA . SER A 1 85 ? 40.488 -9.239 -10.022 1.00 50.59 85 SER A CA 1
ATOM 708 C C . SER A 1 85 ? 41.603 -8.841 -9.050 1.00 50.59 85 SER A C 1
ATOM 710 O O . SER A 1 85 ? 42.253 -7.819 -9.265 1.00 50.59 85 SER A O 1
ATOM 712 N N . LYS A 1 86 ? 41.826 -9.610 -7.978 1.00 41.78 86 LYS A N 1
ATOM 713 C CA . LYS A 1 86 ? 42.941 -9.383 -7.053 1.00 41.78 86 LYS A CA 1
ATOM 714 C C . LYS A 1 86 ? 43.721 -10.658 -6.788 1.00 41.78 86 LYS A C 1
ATOM 716 O O . LYS A 1 86 ? 43.061 -11.697 -6.574 1.00 41.78 86 LYS A O 1
#

Sequence (86 aa):
MTSYVRTSPHFDLERNPDAGKSLVNRFLARDYRNPVVESEIKGVRFDFLKCLDLYHSRELDAQVKRFVINPKRSYRL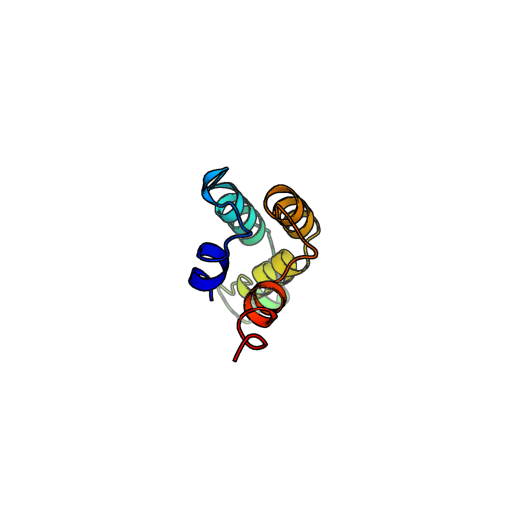DNRSSDRSK

Radius of gyration: 18.44 Å; Cα contacts (8 Å, |Δi|>4): 36; chains: 1; bounding box: 62×22×37 Å

pLDDT: mean 76.92, std 17.61, range [41.78, 97.0]

Nearest PDB structures (foldseek):
  8xu8-assembly1_SG  TM=2.134E-01  e=2.523E+00  Saccharomyces cerevisiae S288C
  8ba0-assembly1_V  TM=2.186E-01  e=6.933E+00  Drosophila melanogaster